Protein AF-X0XPW6-F1 (afdb_monomer_lite)

pLDDT: mean 77.9, std 22.14, range [34.97, 98.25]

Radius of gyration: 38.75 Å; chains: 1; bounding box: 93×35×81 Å

Foldseek 3Di:
DDDDDDDDPDDDDDDDDDDDDDDDDDDDDDPPDDPPPPDDPPDDDPVRVVVVVVVVVVVVVVVVVVVVVVVVVVVVVVVVVVVVVVVVVVVVVVVLVVQCVVCVPPPVSNVVSVVVVVVD

Secondary structure (DSSP, 8-state):
--PPP-------PPPPPPPP------PPP----------------HHHHHHHHHHHHHHHHHHHHHHHHHHHHHHHHHHHHHHHHHHHHHHHHHHHHHHHHHTTT-HHHHHHHHHHHTT-

Structure (mmCIF, N/CA/C/O backbone):
data_AF-X0XPW6-F1
#
_entry.id   AF-X0XPW6-F1
#
loop_
_atom_site.group_PDB
_atom_site.id
_atom_site.type_symbol
_atom_site.label_atom_id
_atom_site.label_alt_id
_atom_site.label_comp_id
_atom_site.label_asym_id
_atom_site.label_entity_id
_atom_site.label_seq_id
_atom_site.pdbx_PDB_ins_code
_atom_site.Cartn_x
_atom_site.Cartn_y
_atom_site.Cartn_z
_atom_site.occupancy
_atom_site.B_iso_or_equiv
_atom_site.auth_seq_id
_atom_site.auth_comp_id
_atom_site.auth_asym_id
_atom_site.auth_atom_id
_atom_site.pdbx_PDB_model_num
ATOM 1 N N . MET A 1 1 ? 1.970 -24.370 35.268 1.00 43.47 1 MET A N 1
ATOM 2 C CA . MET A 1 1 ? 1.094 -24.344 34.081 1.00 43.47 1 MET A CA 1
ATOM 3 C C . MET A 1 1 ? -0.107 -25.213 34.380 1.00 43.47 1 MET A C 1
ATOM 5 O O . MET A 1 1 ? 0.091 -26.384 34.669 1.00 43.47 1 MET A O 1
ATOM 9 N N . VAL A 1 2 ? -1.309 -24.640 34.380 1.00 47.28 2 VAL A N 1
ATOM 10 C CA . VAL A 1 2 ? -2.566 -25.398 34.355 1.00 47.28 2 VAL A CA 1
ATOM 11 C C . VAL A 1 2 ? -3.489 -24.628 33.414 1.00 47.28 2 VAL A C 1
ATOM 13 O O . VAL A 1 2 ? -3.835 -23.483 33.697 1.00 47.28 2 VAL A O 1
ATOM 16 N N . GLU A 1 3 ? -3.785 -25.210 32.257 1.00 50.31 3 GLU A N 1
ATOM 17 C CA . GLU A 1 3 ? -4.735 -24.671 31.281 1.00 50.31 3 GLU A CA 1
ATOM 18 C C . GLU A 1 3 ? -6.173 -24.894 31.783 1.00 50.31 3 GLU A C 1
ATOM 20 O O . GLU A 1 3 ? -6.484 -26.002 32.232 1.00 50.31 3 GLU A O 1
ATOM 25 N N . PRO A 1 4 ? -7.083 -23.906 31.703 1.00 46.03 4 PRO A N 1
ATOM 26 C CA . PRO A 1 4 ? -8.499 -24.160 31.913 1.00 46.03 4 PRO A CA 1
ATOM 27 C C . PRO A 1 4 ? -9.125 -24.735 30.638 1.00 46.03 4 PRO A C 1
ATOM 29 O O . PRO A 1 4 ? -9.160 -24.102 29.584 1.00 46.03 4 PRO A O 1
ATOM 32 N N . LYS A 1 5 ? -9.639 -25.956 30.771 1.00 48.06 5 LYS A N 1
ATOM 33 C CA . LYS A 1 5 ? -10.415 -26.694 29.774 1.00 48.06 5 LYS A CA 1
ATOM 34 C C . LYS A 1 5 ? -11.781 -26.014 29.591 1.00 48.06 5 LYS A C 1
ATOM 36 O O . LYS A 1 5 ? -12.536 -25.900 30.552 1.00 48.06 5 LYS A O 1
ATOM 41 N N . VAL A 1 6 ? -12.082 -25.545 28.380 1.00 50.34 6 VAL A N 1
ATOM 42 C CA . VAL A 1 6 ? -13.392 -24.979 28.013 1.00 50.34 6 VAL A CA 1
ATOM 43 C C . VAL A 1 6 ? -14.293 -26.119 27.540 1.00 50.34 6 VAL A C 1
ATOM 45 O O . VAL A 1 6 ? -14.004 -26.750 26.526 1.00 50.34 6 VAL A O 1
ATOM 48 N N . GLU A 1 7 ? -15.376 -26.390 28.265 1.00 56.97 7 GLU A N 1
ATOM 49 C CA . GLU A 1 7 ? -16.465 -27.241 27.776 1.00 56.97 7 GLU A CA 1
ATOM 50 C C . GLU A 1 7 ? -17.444 -26.391 26.947 1.00 56.97 7 GLU 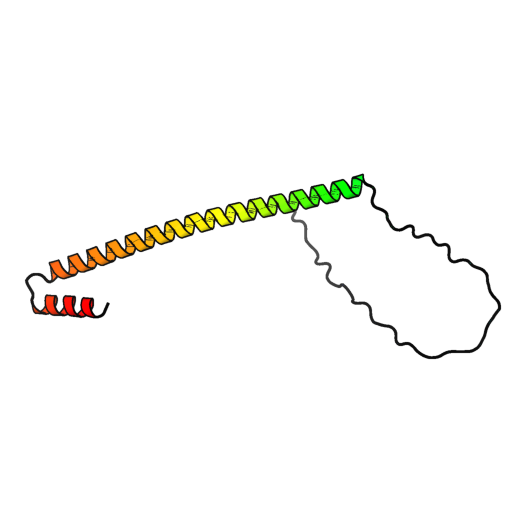A C 1
ATOM 52 O O . GLU A 1 7 ? -17.866 -25.326 27.411 1.00 56.97 7 GLU A O 1
ATOM 57 N N . PRO A 1 8 ? -17.825 -26.809 25.726 1.00 52.91 8 PRO A N 1
ATOM 58 C CA . PRO A 1 8 ? -18.853 -26.117 24.965 1.00 52.91 8 PRO A CA 1
ATOM 59 C C . PRO A 1 8 ? -20.229 -26.471 25.539 1.00 52.91 8 PRO A C 1
ATOM 61 O O . PRO A 1 8 ? -20.712 -27.587 25.365 1.00 52.91 8 PRO A O 1
ATOM 64 N N . GLN A 1 9 ? -20.889 -25.518 26.201 1.00 48.03 9 GLN A N 1
ATOM 65 C CA . GLN A 1 9 ? -22.322 -25.630 26.485 1.00 48.03 9 GLN A CA 1
ATOM 66 C C . GLN A 1 9 ? -23.110 -25.330 25.205 1.00 48.03 9 GLN A C 1
ATOM 68 O O . GLN A 1 9 ? -23.582 -24.217 24.981 1.00 48.03 9 GLN A O 1
ATOM 73 N N . GLY A 1 10 ? -23.188 -26.328 24.329 1.00 46.06 10 GLY A N 1
ATOM 74 C CA . GLY A 1 10 ? -24.165 -26.385 23.251 1.00 46.06 10 GLY A CA 1
ATOM 75 C C . GLY A 1 10 ? -25.373 -27.188 23.715 1.00 46.06 10 GLY A C 1
ATOM 76 O O . GLY A 1 10 ? -25.205 -28.335 24.100 1.00 46.06 10 GLY A O 1
ATOM 77 N N . ASP A 1 11 ? -26.544 -26.549 23.740 1.00 50.66 11 ASP A N 1
ATOM 78 C CA . ASP A 1 11 ? -27.852 -27.090 23.327 1.00 50.66 11 ASP A CA 1
ATOM 79 C C . ASP A 1 11 ? -28.960 -26.163 23.848 1.00 50.66 11 ASP A C 1
ATOM 81 O O . ASP A 1 11 ? -29.598 -26.392 24.878 1.00 50.66 11 ASP A O 1
ATOM 85 N N . VAL A 1 12 ? -29.197 -25.067 23.122 1.00 46.34 12 VAL A N 1
ATOM 86 C CA . VAL A 1 12 ? -30.412 -24.268 23.304 1.00 46.34 12 VAL A CA 1
ATOM 87 C C . VAL A 1 12 ? -31.529 -24.988 22.552 1.00 46.34 12 VAL A C 1
ATOM 89 O O . VAL A 1 12 ? -31.604 -24.917 21.328 1.00 46.34 12 VAL A O 1
ATOM 92 N N . LYS A 1 13 ? -32.395 -25.711 23.269 1.00 50.69 13 LYS A N 1
ATOM 93 C CA . LYS A 1 13 ? -33.647 -26.227 22.696 1.00 50.69 13 LYS A CA 1
ATOM 94 C C . LYS A 1 13 ? -34.620 -25.066 22.459 1.00 50.69 13 LYS A C 1
ATOM 96 O O . LYS A 1 13 ? -35.009 -24.389 23.408 1.00 50.69 13 LYS A O 1
ATOM 101 N N . GLU A 1 14 ? -35.033 -24.867 21.207 1.00 49.41 14 GLU A N 1
ATOM 102 C CA . GLU A 1 14 ? -36.168 -24.006 20.839 1.00 49.41 14 GLU A CA 1
ATOM 103 C C . GLU A 1 14 ? -37.478 -24.480 21.511 1.00 49.41 14 GLU A C 1
ATOM 105 O O . GLU A 1 14 ? -37.685 -25.691 21.662 1.00 49.41 14 GLU A O 1
ATOM 110 N N . PRO A 1 15 ? -38.404 -23.575 21.888 1.00 46.81 15 PRO A N 1
ATOM 111 C CA . PRO A 1 15 ? -39.694 -23.968 22.442 1.00 46.81 15 PRO A CA 1
ATOM 112 C C . PRO A 1 15 ? -40.655 -24.436 21.337 1.00 46.81 15 PRO A C 1
ATOM 114 O O . PRO A 1 15 ? -40.997 -23.681 20.427 1.00 46.81 15 PRO A O 1
ATOM 117 N N . GLN A 1 16 ? -41.140 -25.677 21.440 1.00 49.31 16 GLN A N 1
ATOM 118 C CA . GLN A 1 16 ? -42.230 -26.184 20.603 1.00 49.31 16 GLN A CA 1
ATOM 119 C C . GLN A 1 16 ? -43.566 -25.517 20.969 1.00 49.31 16 GLN A C 1
ATOM 121 O O . GLN A 1 16 ? -43.923 -25.383 22.139 1.00 49.31 16 GLN A O 1
ATOM 126 N N . LYS A 1 17 ? -44.317 -25.122 19.938 1.00 46.69 17 LYS A N 1
ATOM 127 C CA . LYS A 1 17 ? -45.666 -24.542 20.008 1.00 46.69 17 LYS A CA 1
ATOM 128 C C . LYS A 1 17 ? -46.688 -25.611 20.453 1.00 46.69 17 LYS A C 1
ATOM 130 O O . LYS A 1 17 ? -46.645 -26.710 19.902 1.00 46.69 17 LYS A O 1
ATOM 135 N N . PRO A 1 18 ? -47.624 -25.331 21.380 1.00 47.78 18 PRO A N 1
ATOM 136 C CA . PRO A 1 18 ? -48.682 -26.284 21.716 1.00 47.78 18 PRO A CA 1
ATOM 137 C C . PRO A 1 18 ? -49.784 -26.273 20.637 1.00 47.78 18 PRO A C 1
ATOM 139 O O . PRO A 1 18 ? -50.099 -25.197 20.120 1.00 47.78 18 PRO A O 1
ATOM 142 N N . PRO A 1 19 ? -50.399 -27.418 20.283 1.00 47.16 19 PRO A N 1
ATOM 143 C CA . PRO A 1 19 ? -51.633 -27.413 19.510 1.00 47.16 19 PRO A CA 1
ATOM 144 C C . PRO A 1 19 ? -52.835 -27.137 20.429 1.00 47.16 19 PRO A C 1
ATOM 146 O O . PRO A 1 19 ? -52.977 -27.725 21.500 1.00 47.16 19 PRO A O 1
ATOM 149 N N . GLU A 1 20 ? -53.684 -26.212 19.993 1.00 48.62 20 GLU A N 1
ATOM 150 C CA . GLU A 1 20 ? -54.958 -25.831 20.609 1.00 48.62 20 GLU A CA 1
ATOM 151 C C . GLU A 1 20 ? -56.102 -26.723 20.096 1.00 48.62 20 GLU A C 1
ATOM 153 O O . GLU A 1 20 ? -56.170 -26.988 18.896 1.00 48.62 20 GLU A O 1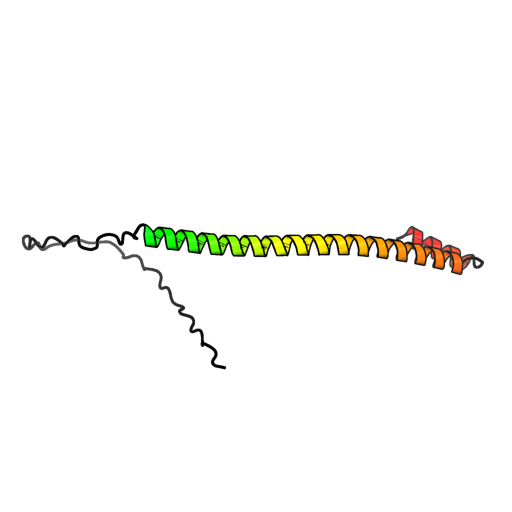
ATOM 158 N N . GLY A 1 21 ? -57.042 -27.082 20.983 1.00 35.75 21 GLY A N 1
ATOM 159 C CA . GLY A 1 21 ? -58.435 -27.376 20.609 1.00 35.75 21 GLY A CA 1
ATOM 160 C C . GLY A 1 21 ? -59.048 -28.664 21.176 1.00 35.75 21 GLY A C 1
ATOM 161 O O . GLY A 1 21 ? -58.844 -29.725 20.606 1.00 35.75 21 GLY A O 1
ATOM 162 N N . ASP A 1 22 ? -59.790 -28.561 22.292 1.00 34.97 22 ASP A N 1
ATOM 163 C CA . ASP A 1 22 ? -61.248 -28.832 22.413 1.00 34.97 22 ASP A CA 1
ATOM 164 C C . ASP A 1 22 ? -61.698 -28.825 23.906 1.00 34.97 22 ASP A C 1
ATOM 166 O O . ASP A 1 22 ? -60.976 -29.281 24.790 1.00 34.97 22 ASP A O 1
ATOM 170 N N . LYS A 1 23 ? -62.880 -28.272 24.226 1.00 41.78 23 LYS A N 1
ATOM 171 C CA . LYS A 1 23 ? -63.483 -28.121 25.589 1.00 41.78 23 LYS A CA 1
ATOM 172 C C . LYS A 1 23 ? -64.917 -28.719 25.598 1.00 41.78 23 LYS A C 1
ATOM 174 O O . LYS A 1 23 ? -65.501 -28.768 24.523 1.00 41.78 23 LYS A O 1
ATOM 179 N N . PRO A 1 24 ? -65.641 -28.850 26.744 1.00 57.00 24 PRO A N 1
ATOM 180 C CA . PRO A 1 24 ? -65.424 -29.534 28.044 1.00 57.00 24 PRO A CA 1
ATOM 181 C C . PRO A 1 24 ? -66.667 -30.461 28.369 1.00 57.00 24 PRO A C 1
ATOM 183 O O . PRO A 1 24 ? -67.478 -30.621 27.456 1.00 57.00 24 PRO A O 1
ATOM 186 N N . PRO A 1 25 ? -66.906 -31.096 29.560 1.00 46.72 25 PRO A N 1
ATOM 187 C CA . PRO A 1 25 ? -67.340 -30.391 30.793 1.00 46.72 25 PRO A CA 1
ATOM 188 C C . PRO A 1 25 ? -67.067 -31.112 32.147 1.00 46.72 25 PRO A C 1
ATOM 190 O O . PRO A 1 25 ? -67.460 -32.252 32.345 1.00 46.72 25 PRO A O 1
ATOM 193 N N . VAL A 1 26 ? -66.547 -30.406 33.154 1.00 40.69 26 VAL A N 1
ATOM 194 C CA . VAL A 1 26 ? -67.090 -30.436 34.533 1.00 40.69 26 VAL A CA 1
ATOM 195 C C . VAL A 1 26 ? -66.485 -29.274 35.309 1.00 40.69 26 VAL A C 1
ATOM 197 O O . VAL A 1 26 ? -65.273 -29.184 35.475 1.00 40.69 26 VAL A O 1
ATOM 200 N N . THR A 1 27 ? -67.339 -28.371 35.771 1.00 44.31 27 THR A N 1
ATOM 201 C CA . THR A 1 27 ? -67.022 -27.353 36.774 1.00 44.31 27 THR A CA 1
ATOM 202 C C . THR A 1 27 ? -67.220 -27.934 38.171 1.00 44.31 27 THR A C 1
ATOM 204 O O . THR A 1 27 ? -68.359 -28.250 38.517 1.00 44.31 27 THR A O 1
ATOM 207 N N . PRO A 1 28 ? -66.180 -27.992 39.015 1.00 43.03 28 PRO A N 1
ATOM 208 C CA . PRO A 1 28 ? -66.317 -27.744 40.438 1.00 43.03 28 PRO A CA 1
ATOM 209 C C . PRO A 1 28 ? -66.135 -26.241 40.712 1.00 43.03 28 PRO A C 1
ATOM 211 O O . PRO A 1 28 ? -65.306 -25.573 40.097 1.00 43.03 28 PRO A O 1
ATOM 214 N N . GLU A 1 29 ? -66.955 -25.720 41.618 1.00 48.44 29 GLU A N 1
ATOM 215 C CA . GLU A 1 29 ? -66.977 -24.344 42.132 1.00 48.44 29 GLU A CA 1
ATOM 216 C C . GLU A 1 29 ? -65.618 -23.819 42.660 1.00 48.44 29 GLU A C 1
ATOM 218 O O . GLU A 1 29 ? -64.688 -24.593 42.897 1.00 48.44 29 GLU A O 1
ATOM 223 N N . PRO A 1 30 ? -65.462 -22.485 42.807 1.00 40.97 30 PRO A N 1
ATOM 224 C CA . PRO A 1 30 ? -64.173 -21.820 42.716 1.00 40.97 30 PRO A CA 1
ATOM 225 C C . PRO A 1 30 ? -63.380 -21.974 44.011 1.00 40.97 30 PRO A C 1
ATOM 227 O O . PRO A 1 30 ? -63.675 -21.332 45.020 1.00 40.97 30 PRO A O 1
ATOM 230 N N . SER A 1 31 ? -62.301 -22.752 43.967 1.00 45.09 31 SER A N 1
ATOM 231 C CA . SER A 1 31 ? -61.248 -22.604 44.966 1.00 45.09 31 SER A CA 1
ATOM 232 C C . SER A 1 31 ? -60.553 -21.271 44.689 1.00 45.09 31 SER A C 1
ATOM 234 O O . SER A 1 31 ? -59.773 -21.142 43.745 1.00 45.09 31 SER A O 1
ATOM 236 N N . LYS A 1 32 ? -60.910 -20.241 45.465 1.00 52.12 32 LYS A N 1
ATOM 237 C CA . LYS A 1 32 ? -60.180 -18.973 45.529 1.00 52.12 32 LYS A CA 1
ATOM 238 C C . LYS A 1 32 ? -58.787 -19.252 46.084 1.00 52.12 32 LYS A C 1
ATOM 240 O O . LYS A 1 32 ? -58.541 -19.117 47.277 1.00 52.12 32 LYS A O 1
ATOM 245 N N . THR A 1 33 ? -57.874 -19.644 45.216 1.00 44.34 33 THR A N 1
ATOM 246 C CA . THR A 1 33 ? -56.453 -19.444 45.453 1.00 44.34 33 THR A CA 1
ATOM 247 C C . THR A 1 33 ? -56.048 -18.378 44.456 1.00 44.34 33 THR A C 1
ATOM 249 O O . THR A 1 33 ? -55.902 -18.654 43.267 1.00 44.34 33 THR A O 1
ATOM 252 N N . GLU A 1 34 ? -55.992 -17.127 44.920 1.00 49.00 34 GLU A N 1
ATOM 253 C CA . GLU A 1 34 ? -55.292 -16.082 44.179 1.00 49.00 34 GLU A CA 1
ATOM 254 C C . GLU A 1 34 ? -53.898 -16.629 43.845 1.00 49.00 34 GLU A C 1
ATOM 256 O O . GLU A 1 34 ? -53.199 -17.074 44.760 1.00 49.00 34 GLU A O 1
ATOM 261 N N . PRO A 1 35 ? -53.473 -16.657 42.571 1.00 49.34 35 PRO A N 1
ATOM 262 C CA . PRO A 1 35 ? -52.062 -16.830 42.298 1.00 49.34 35 PRO A CA 1
ATOM 263 C C . PRO A 1 35 ? -51.368 -15.609 42.903 1.00 49.34 35 PRO A C 1
ATOM 265 O O . PRO A 1 35 ? -51.608 -14.485 42.461 1.00 49.34 35 PRO A O 1
ATOM 268 N N . GLU A 1 36 ? -50.560 -15.811 43.947 1.00 50.41 36 GLU A N 1
ATOM 269 C CA . GLU A 1 36 ? -49.680 -14.761 44.459 1.00 50.41 36 GLU A CA 1
ATOM 270 C C . GLU A 1 36 ? -48.928 -14.143 43.268 1.00 50.41 36 GLU A C 1
ATOM 272 O O . GLU A 1 36 ? -48.217 -14.859 42.553 1.00 50.41 36 GLU A O 1
ATOM 277 N N . PRO A 1 37 ? -49.039 -12.828 43.016 1.00 56.94 37 PRO A N 1
ATOM 278 C CA . PRO A 1 37 ? -48.231 -12.183 42.001 1.00 56.94 37 PRO A CA 1
ATOM 279 C C . PRO A 1 37 ? -46.861 -11.930 42.627 1.00 56.94 37 PRO A C 1
ATOM 281 O O . PRO A 1 37 ? -46.575 -10.829 43.086 1.00 56.94 37 PRO A O 1
ATOM 284 N N . SER A 1 38 ? -46.019 -12.957 42.729 1.00 56.09 38 SER A N 1
ATOM 285 C CA . SER A 1 38 ? -44.737 -12.814 43.426 1.00 56.09 38 SER A CA 1
ATOM 286 C C . SER A 1 38 ? -43.560 -13.356 42.630 1.00 56.09 38 SER A C 1
ATOM 288 O O . SER A 1 38 ? -42.712 -14.087 43.123 1.00 56.09 38 SER A O 1
ATOM 290 N N . ALA A 1 39 ? -43.456 -12.901 41.387 1.00 55.78 39 ALA A N 1
ATOM 291 C CA . ALA A 1 39 ? -42.150 -12.563 40.847 1.00 55.78 39 ALA A CA 1
ATOM 292 C C . ALA A 1 39 ? -42.184 -11.068 40.532 1.00 55.78 39 ALA A C 1
ATOM 294 O O . ALA A 1 39 ? -42.687 -10.646 39.490 1.00 55.78 39 ALA A O 1
ATOM 295 N N . LYS A 1 40 ? -41.703 -10.241 41.473 1.00 55.50 40 LYS A N 1
ATOM 296 C CA . LYS A 1 40 ? -41.352 -8.856 41.139 1.00 55.50 40 LYS A CA 1
ATOM 297 C C . LYS A 1 40 ? -40.401 -8.924 39.938 1.00 55.50 40 LYS A C 1
ATOM 299 O O . LYS A 1 40 ? -39.495 -9.758 39.980 1.00 55.50 40 LYS A O 1
ATOM 304 N N . PRO A 1 41 ? -40.575 -8.096 38.893 1.00 58.75 41 PRO A N 1
ATOM 305 C CA . PRO A 1 41 ? -39.565 -8.013 37.848 1.00 58.75 41 PRO A CA 1
ATOM 306 C C . PRO A 1 41 ? -38.227 -7.734 38.534 1.00 58.75 41 PRO A C 1
ATOM 308 O O . PRO A 1 41 ? -38.170 -6.873 39.415 1.00 58.75 41 PRO A O 1
ATOM 311 N N . GLU A 1 42 ? -37.183 -8.492 38.201 1.00 65.69 42 GLU A N 1
ATOM 312 C CA . GLU A 1 42 ? -35.833 -8.218 38.689 1.00 65.69 42 GLU A CA 1
ATOM 313 C C . GLU A 1 42 ? -35.425 -6.832 38.181 1.00 65.69 42 GLU A C 1
ATOM 315 O O . GLU A 1 42 ? -34.953 -6.647 37.061 1.00 65.69 42 GLU A O 1
ATOM 320 N N . THR A 1 43 ? -35.699 -5.807 38.983 1.00 74.12 43 THR A N 1
ATOM 321 C CA . THR A 1 43 ? -35.299 -4.443 38.683 1.00 74.12 43 THR A CA 1
ATOM 322 C C . THR A 1 43 ? -33.855 -4.305 39.119 1.00 74.12 43 THR A C 1
ATOM 324 O O . THR A 1 43 ? -33.567 -4.296 40.318 1.00 74.12 43 THR A O 1
ATOM 327 N N . PHE A 1 44 ? -32.951 -4.203 38.149 1.00 79.44 44 PHE A N 1
ATOM 328 C CA . PHE A 1 44 ? -31.558 -3.870 38.417 1.00 79.44 44 PHE A CA 1
ATOM 329 C C . PHE A 1 44 ? -31.472 -2.595 39.251 1.00 79.44 44 PHE A C 1
ATOM 331 O O . PHE A 1 44 ? -32.160 -1.604 38.983 1.00 79.44 44 PHE A O 1
ATOM 338 N N . THR A 1 45 ? -30.599 -2.601 40.256 1.00 91.06 45 THR A N 1
ATOM 339 C CA . THR A 1 45 ? -30.309 -1.375 40.994 1.00 91.06 45 THR A CA 1
ATOM 340 C C . THR A 1 45 ? -29.631 -0.374 40.061 1.00 91.06 45 THR A C 1
ATOM 342 O O . THR A 1 45 ? -28.957 -0.735 39.090 1.00 91.06 45 THR A O 1
ATOM 345 N N . ARG A 1 46 ? -29.769 0.920 40.362 1.00 89.31 46 ARG A N 1
ATOM 346 C CA . ARG A 1 46 ? -29.086 1.981 39.606 1.00 89.31 46 ARG A CA 1
ATOM 347 C C . ARG A 1 46 ? -27.570 1.756 39.542 1.00 89.31 46 ARG A C 1
ATOM 349 O O . ARG A 1 46 ? -26.949 2.051 38.527 1.00 89.31 46 ARG A O 1
ATOM 356 N N . GLU A 1 47 ? -26.989 1.197 40.601 1.00 92.06 47 GLU A N 1
ATOM 357 C CA . GLU A 1 47 ? -25.574 0.824 40.652 1.00 92.06 47 GLU A CA 1
ATOM 358 C C . GLU A 1 47 ? -25.241 -0.321 39.693 1.00 92.06 47 GLU A C 1
ATOM 360 O O . GLU A 1 47 ? -24.282 -0.206 38.935 1.00 92.06 47 GLU A O 1
ATOM 365 N N . GLN A 1 48 ? -26.053 -1.383 39.657 1.00 90.81 48 GLN A N 1
ATOM 366 C CA . GLN A 1 48 ? -25.867 -2.495 38.719 1.00 90.81 48 GLN A CA 1
ATOM 367 C C . GLN A 1 48 ? -25.981 -2.029 37.262 1.00 90.81 48 GLN A C 1
ATOM 369 O O . GLN A 1 48 ? -25.165 -2.407 36.421 1.00 90.81 48 GLN A O 1
ATOM 374 N N . MET A 1 49 ? -26.945 -1.153 36.965 1.00 90.88 49 MET A N 1
ATOM 375 C CA . MET A 1 49 ? -27.090 -0.576 35.628 1.00 90.88 49 MET A CA 1
ATOM 376 C C . MET A 1 49 ? -25.892 0.305 35.253 1.00 90.88 49 MET A C 1
ATOM 378 O O . MET A 1 49 ? -25.378 0.200 34.140 1.00 90.88 49 MET A O 1
ATOM 382 N N . ASN A 1 50 ? -25.387 1.121 36.182 1.00 92.62 50 ASN A N 1
ATOM 383 C CA . ASN A 1 50 ? -24.188 1.930 35.956 1.00 92.62 50 ASN A CA 1
ATOM 384 C C . ASN A 1 50 ? -22.939 1.069 35.720 1.00 92.62 50 ASN A C 1
ATOM 386 O O . ASN A 1 50 ? -22.169 1.363 34.807 1.00 92.62 50 ASN A O 1
ATOM 390 N N . GLN A 1 51 ? -22.748 -0.005 36.492 1.00 92.19 51 GLN A N 1
ATOM 391 C CA . GLN A 1 51 ? -21.633 -0.938 36.295 1.00 92.19 51 GLN A CA 1
ATOM 392 C C . GLN A 1 51 ? -21.704 -1.612 34.922 1.00 92.19 51 GLN A C 1
ATOM 394 O O . GLN A 1 51 ? -20.696 -1.697 34.220 1.00 92.19 51 GLN A O 1
ATOM 399 N N . TYR A 1 52 ? -22.898 -2.036 34.501 1.00 91.62 52 TYR A N 1
ATOM 400 C CA . TYR A 1 52 ? -23.104 -2.607 33.173 1.00 91.62 52 TYR A CA 1
ATOM 401 C C . TYR A 1 52 ? -22.775 -1.603 32.060 1.00 91.62 52 TYR A C 1
ATOM 403 O O . TYR A 1 52 ? -22.065 -1.941 31.111 1.00 91.62 52 TYR A O 1
ATOM 411 N N . LEU A 1 53 ? -23.247 -0.359 32.184 1.00 93.56 53 LEU A N 1
ATOM 412 C CA . LEU A 1 53 ? -22.978 0.696 31.206 1.00 93.56 53 LEU A CA 1
ATOM 413 C C . LEU A 1 53 ? -21.484 1.017 31.118 1.00 93.56 53 LEU A C 1
ATOM 415 O O . LEU A 1 53 ? -20.957 1.087 30.010 1.00 93.56 53 LEU A O 1
ATOM 419 N N . GLN A 1 54 ? -20.787 1.134 32.251 1.00 94.06 54 GLN A N 1
ATOM 420 C CA . GLN A 1 54 ? -19.337 1.344 32.273 1.00 94.06 54 GLN A CA 1
ATOM 421 C C . GLN A 1 54 ? -18.579 0.174 31.641 1.00 94.06 54 GLN A C 1
ATOM 423 O O . GLN A 1 54 ? -17.688 0.387 30.820 1.00 94.06 54 GLN A O 1
ATOM 428 N N . ALA A 1 55 ? -18.947 -1.067 31.965 1.00 93.19 55 ALA A N 1
ATOM 429 C CA . ALA A 1 55 ? -18.322 -2.245 31.371 1.00 93.19 55 ALA A CA 1
ATOM 430 C C . ALA A 1 55 ? -18.572 -2.324 29.855 1.00 93.19 55 ALA A C 1
ATOM 432 O O . ALA A 1 55 ? -17.674 -2.690 29.095 1.00 93.19 55 ALA A O 1
ATOM 433 N N . SER A 1 56 ? -19.778 -1.968 29.403 1.00 93.12 56 SER A N 1
ATOM 434 C CA . SER A 1 56 ? -20.131 -1.913 27.981 1.00 93.12 56 SER A CA 1
ATOM 435 C C . SER A 1 56 ? -19.344 -0.827 27.246 1.00 93.12 56 SER A C 1
ATOM 437 O O . SER A 1 56 ? -18.782 -1.097 26.186 1.00 93.12 56 SER A O 1
ATOM 439 N N . GLN A 1 57 ? -19.240 0.371 27.827 1.00 95.06 57 GLN A N 1
ATOM 440 C CA . GLN A 1 57 ? -18.433 1.465 27.281 1.00 95.06 57 GLN A CA 1
ATOM 441 C C . GLN A 1 57 ? -16.961 1.063 27.185 1.00 95.06 57 GLN A C 1
ATOM 443 O O . GLN A 1 57 ? -16.401 1.105 26.098 1.00 95.06 57 GLN A O 1
ATOM 448 N N . GLY A 1 58 ? -16.378 0.511 28.253 1.00 95.56 58 GLY A N 1
ATOM 449 C CA . GLY A 1 58 ? -14.982 0.072 28.238 1.00 95.56 58 GLY A CA 1
ATOM 450 C C . GLY A 1 58 ? -14.680 -1.034 27.217 1.00 95.56 58 GLY A C 1
ATOM 451 O O . GLY A 1 58 ? -13.557 -1.123 26.723 1.00 95.56 58 GLY A O 1
ATOM 452 N N . LYS A 1 59 ? -15.659 -1.880 26.864 1.00 95.62 59 LYS A N 1
ATOM 453 C CA . LYS A 1 59 ? -15.516 -2.838 25.751 1.00 95.62 59 LYS A CA 1
ATOM 454 C C . LYS A 1 59 ? -15.501 -2.127 24.397 1.00 95.62 59 LYS A C 1
ATOM 456 O O . LYS A 1 59 ? -14.619 -2.410 23.592 1.00 95.62 59 LYS A O 1
ATOM 461 N N . LYS A 1 60 ? -16.430 -1.193 24.176 1.00 96.56 60 LYS A N 1
ATOM 462 C CA . LYS A 1 60 ? -16.499 -0.397 22.942 1.00 96.56 60 LYS A CA 1
ATOM 463 C C . LYS A 1 60 ? -15.245 0.455 22.753 1.00 96.56 60 LYS A C 1
ATOM 465 O O . LYS A 1 60 ? -14.709 0.493 21.656 1.00 96.56 60 LYS A O 1
ATOM 470 N N . ASP A 1 61 ? -14.720 1.053 23.817 1.00 97.38 61 ASP A N 1
ATOM 471 C CA . ASP A 1 61 ? -13.497 1.861 23.757 1.00 97.38 61 ASP A CA 1
ATOM 472 C C . ASP A 1 61 ? -12.284 1.024 23.334 1.00 97.38 61 ASP A C 1
ATOM 474 O O . ASP A 1 61 ? -11.473 1.455 22.513 1.00 97.38 61 ASP A O 1
ATOM 478 N N . LYS A 1 62 ? -12.177 -0.211 23.842 1.00 97.19 62 LYS A N 1
ATOM 479 C CA . LYS A 1 62 ? -11.130 -1.156 23.422 1.00 97.19 62 LYS A CA 1
ATOM 480 C C . LYS A 1 62 ? -11.272 -1.554 21.956 1.00 97.19 62 LYS A C 1
ATOM 482 O O . LYS A 1 62 ? -10.265 -1.651 21.258 1.00 97.19 62 LYS A O 1
ATOM 487 N N . GLU A 1 63 ? -12.497 -1.779 21.496 1.00 97.75 63 GLU A N 1
ATOM 488 C CA . GLU A 1 63 ? -12.775 -2.093 20.094 1.00 97.75 63 GLU A CA 1
ATOM 489 C C . GLU A 1 63 ? -12.414 -0.916 19.179 1.00 97.75 63 GLU A C 1
ATOM 491 O O . GLU A 1 63 ? -11.690 -1.100 18.204 1.00 97.75 63 GLU A O 1
ATOM 496 N N . ILE A 1 64 ? -12.807 0.307 19.547 1.00 97.88 64 ILE A N 1
ATOM 497 C CA . ILE A 1 64 ? -12.459 1.537 18.823 1.00 97.88 64 ILE A CA 1
ATOM 498 C C . ILE A 1 64 ? -10.941 1.717 18.759 1.00 97.88 64 ILE A C 1
ATOM 500 O O . ILE A 1 64 ? -10.403 1.999 17.688 1.00 97.88 64 ILE A O 1
ATOM 504 N N . ALA A 1 65 ? -10.228 1.518 19.869 1.00 97.69 65 ALA A N 1
ATOM 505 C CA . ALA A 1 65 ? -8.768 1.579 19.888 1.00 97.69 65 ALA A CA 1
ATOM 506 C C . ALA A 1 65 ? -8.134 0.520 18.966 1.00 97.69 65 ALA A C 1
ATOM 508 O O . ALA A 1 65 ? -7.199 0.829 18.223 1.00 97.69 65 ALA A O 1
ATOM 509 N N . GLY A 1 66 ? -8.664 -0.708 18.968 1.00 98.25 66 GLY A N 1
ATOM 510 C CA . GLY A 1 66 ? -8.222 -1.784 18.079 1.00 98.25 66 GLY A CA 1
ATOM 511 C C . GLY A 1 66 ? -8.424 -1.448 16.601 1.00 98.25 66 GLY A C 1
ATOM 512 O O . GLY A 1 66 ? -7.484 -1.549 15.813 1.00 98.25 66 GLY A O 1
ATOM 513 N N . LEU A 1 67 ? -9.618 -0.977 16.236 1.00 98.25 67 LEU A N 1
ATOM 514 C CA . LEU A 1 67 ? -9.941 -0.557 14.871 1.00 98.25 67 LEU A CA 1
ATOM 515 C C . LEU A 1 67 ? -9.088 0.635 14.427 1.00 98.25 67 LEU A C 1
ATOM 517 O O . LEU A 1 67 ? -8.573 0.644 13.314 1.00 98.25 67 LEU A O 1
ATOM 521 N N . THR A 1 68 ? -8.866 1.609 15.311 1.00 98.19 68 THR A N 1
ATOM 522 C CA . THR A 1 68 ? -8.021 2.778 15.021 1.00 98.19 68 THR A CA 1
ATOM 523 C C . THR A 1 68 ? -6.592 2.355 14.685 1.00 98.19 68 THR A C 1
ATOM 525 O O . THR A 1 68 ? -6.003 2.855 13.727 1.00 98.19 68 THR A O 1
ATOM 528 N N . LYS A 1 69 ? -6.044 1.384 15.428 1.00 98.00 69 LYS A N 1
ATOM 529 C CA . LYS A 1 69 ? -4.724 0.813 15.142 1.00 98.00 69 LYS A CA 1
ATOM 530 C C . LYS A 1 69 ? -4.688 0.113 13.780 1.00 98.00 69 LYS A C 1
ATOM 532 O O . LYS A 1 69 ? -3.768 0.357 13.007 1.00 98.00 69 LYS A O 1
ATOM 537 N N . GLN A 1 70 ? -5.695 -0.702 13.463 1.00 98.12 70 GLN A N 1
ATOM 538 C CA . GLN A 1 70 ? -5.777 -1.388 12.166 1.00 98.12 70 GLN A CA 1
ATOM 539 C C . GLN A 1 70 ? -5.866 -0.402 10.994 1.00 98.12 70 GLN A C 1
ATOM 541 O O . GLN A 1 70 ? -5.205 -0.593 9.978 1.00 98.12 70 GLN A O 1
ATOM 546 N N . VAL A 1 71 ? -6.632 0.685 11.136 1.00 98.25 71 VAL A N 1
ATOM 547 C CA . VAL A 1 71 ? -6.718 1.740 10.114 1.00 98.25 71 VAL A CA 1
ATOM 548 C C . VAL A 1 71 ? -5.353 2.394 9.878 1.00 98.25 71 VAL A C 1
ATOM 550 O O . VAL A 1 71 ? -4.972 2.607 8.727 1.00 98.25 71 VAL A O 1
ATOM 553 N N . ALA A 1 72 ? -4.593 2.668 10.942 1.00 97.50 72 ALA A N 1
ATOM 554 C CA . ALA A 1 72 ? -3.246 3.221 10.821 1.00 97.50 72 ALA A CA 1
ATOM 555 C C . ALA A 1 72 ? -2.275 2.250 10.120 1.00 97.50 72 ALA A C 1
ATOM 557 O O . ALA A 1 72 ? -1.493 2.670 9.268 1.00 97.50 72 ALA A O 1
ATOM 558 N N . GLU A 1 73 ? -2.354 0.952 10.423 1.00 98.06 73 GLU A N 1
ATOM 559 C CA . GLU A 1 73 ? -1.558 -0.079 9.744 1.00 98.06 73 GLU A CA 1
ATOM 560 C C . GLU A 1 73 ? -1.902 -0.170 8.251 1.00 98.06 73 GLU A C 1
ATOM 562 O O . GLU A 1 73 ? -1.003 -0.189 7.410 1.00 98.06 73 GLU A O 1
ATOM 567 N N . ILE A 1 74 ? -3.193 -0.149 7.899 1.00 98.06 74 ILE A N 1
ATOM 568 C CA . ILE A 1 74 ? -3.645 -0.149 6.500 1.00 98.06 74 ILE A CA 1
ATOM 569 C C . ILE A 1 74 ? -3.124 1.086 5.760 1.00 98.06 74 ILE A C 1
ATOM 571 O O . ILE A 1 74 ? -2.650 0.957 4.631 1.00 98.06 74 ILE A O 1
ATOM 575 N N . ALA A 1 75 ? -3.170 2.266 6.382 1.00 97.88 75 ALA A N 1
ATOM 576 C CA . ALA A 1 75 ? -2.638 3.487 5.784 1.00 97.88 75 ALA A CA 1
ATOM 577 C C . ALA A 1 75 ? -1.132 3.363 5.489 1.00 97.88 75 ALA A C 1
ATOM 579 O O . ALA A 1 75 ? -0.697 3.676 4.379 1.00 97.88 75 ALA A O 1
ATOM 580 N N . GLY A 1 76 ? -0.355 2.821 6.435 1.00 98.12 76 GLY A N 1
ATOM 581 C CA . GLY A 1 76 ? 1.074 2.566 6.241 1.00 98.12 76 GLY A CA 1
ATOM 582 C C . GLY A 1 76 ? 1.357 1.561 5.119 1.00 98.12 76 GLY A C 1
ATOM 583 O O . GLY A 1 76 ? 2.238 1.783 4.290 1.00 98.12 76 GLY A O 1
ATOM 584 N N . LEU A 1 77 ? 0.575 0.481 5.027 1.00 98.25 77 LEU A N 1
ATOM 585 C CA . LEU A 1 77 ? 0.703 -0.495 3.940 1.00 98.25 77 LEU A CA 1
ATOM 586 C C . LEU A 1 77 ? 0.360 0.107 2.572 1.00 98.25 77 LEU A C 1
ATOM 588 O O . LEU A 1 77 ? 1.040 -0.180 1.587 1.00 98.25 77 LEU A O 1
ATOM 592 N N . GLN A 1 78 ? -0.665 0.958 2.494 1.00 98.19 78 GLN A N 1
ATOM 593 C CA . GLN A 1 78 ? -1.025 1.653 1.256 1.00 98.19 78 GLN A CA 1
ATOM 594 C C . GLN A 1 78 ? 0.071 2.619 0.800 1.00 98.19 78 GLN A C 1
ATOM 596 O O . GLN A 1 78 ? 0.343 2.717 -0.397 1.00 98.19 78 GLN A O 1
ATOM 601 N N . GLU A 1 79 ? 0.711 3.322 1.732 1.00 98.00 79 GLU A N 1
ATOM 602 C CA . GLU A 1 79 ? 1.863 4.172 1.434 1.00 98.00 79 GLU A CA 1
ATOM 603 C C . GLU A 1 79 ? 3.061 3.343 0.955 1.00 98.00 79 GLU A C 1
ATOM 605 O O . GLU A 1 79 ? 3.644 3.645 -0.089 1.00 98.00 79 GLU A O 1
ATOM 610 N N . GLY A 1 80 ? 3.367 2.241 1.644 1.00 98.06 80 GLY A N 1
ATOM 611 C CA . GLY A 1 80 ? 4.411 1.303 1.231 1.00 98.06 80 GLY A CA 1
ATOM 612 C C . GLY A 1 80 ? 4.181 0.750 -0.178 1.00 98.06 80 GLY A C 1
ATOM 613 O O . GLY A 1 80 ? 5.1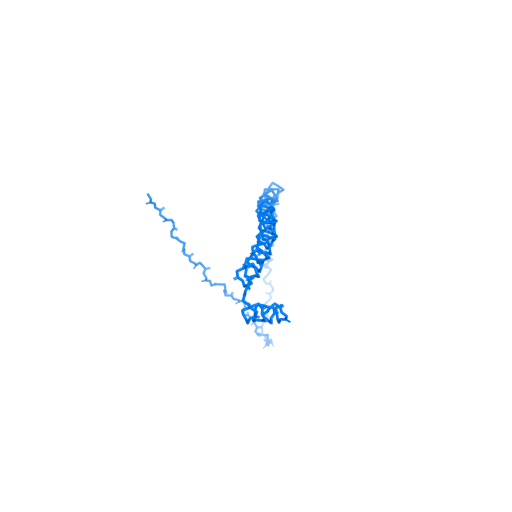06 0.721 -0.988 1.00 98.06 80 GLY A O 1
ATOM 614 N N . LEU A 1 81 ? 2.939 0.391 -0.511 1.00 98.12 81 LEU A N 1
ATOM 615 C CA . LEU A 1 81 ? 2.565 -0.103 -1.837 1.00 98.12 81 LEU A CA 1
ATOM 616 C C . LEU A 1 81 ? 2.745 0.965 -2.923 1.00 98.12 81 LEU A C 1
ATOM 618 O O . LEU A 1 81 ? 3.251 0.659 -4.002 1.00 98.12 81 LEU A O 1
ATOM 622 N N . LYS A 1 82 ? 2.382 2.225 -2.651 1.00 97.69 82 LYS A N 1
ATOM 623 C CA . LYS A 1 82 ? 2.622 3.336 -3.590 1.00 97.69 82 LYS A CA 1
ATOM 624 C C . LYS A 1 82 ? 4.113 3.519 -3.865 1.00 97.69 82 LYS A C 1
ATOM 626 O O . LYS A 1 82 ? 4.505 3.625 -5.025 1.00 97.69 82 LYS A O 1
ATOM 631 N N . THR A 1 83 ? 4.932 3.504 -2.818 1.00 97.75 83 THR A N 1
ATOM 632 C CA . THR A 1 83 ? 6.391 3.627 -2.934 1.00 97.75 83 THR A CA 1
ATOM 633 C C . THR A 1 83 ? 6.993 2.455 -3.704 1.00 97.75 83 THR A C 1
ATOM 635 O O . THR A 1 83 ? 7.800 2.664 -4.608 1.00 97.75 83 THR A O 1
ATOM 638 N N . ALA A 1 84 ? 6.563 1.226 -3.410 1.00 97.69 84 ALA A N 1
ATOM 639 C CA . ALA A 1 84 ? 7.018 0.035 -4.120 1.00 97.69 84 ALA A CA 1
ATOM 640 C C . ALA A 1 84 ? 6.656 0.082 -5.613 1.00 97.69 84 ALA A C 1
ATOM 642 O O . ALA A 1 84 ? 7.499 -0.219 -6.454 1.00 97.69 84 ALA A O 1
ATOM 643 N N . ASN A 1 85 ? 5.442 0.520 -5.957 1.00 97.88 85 ASN A N 1
ATOM 644 C CA . ASN A 1 85 ? 5.029 0.671 -7.353 1.00 97.88 85 ASN A CA 1
ATOM 645 C C . ASN A 1 85 ? 5.836 1.749 -8.086 1.00 97.88 85 ASN A C 1
ATOM 647 O O . ASN A 1 85 ? 6.219 1.545 -9.236 1.00 97.88 85 ASN A O 1
ATOM 651 N N . ALA A 1 86 ? 6.133 2.873 -7.429 1.00 97.06 86 ALA A N 1
ATOM 652 C CA . ALA A 1 86 ? 6.990 3.907 -8.004 1.00 97.06 86 ALA A CA 1
ATOM 653 C C . ALA A 1 86 ? 8.415 3.383 -8.258 1.00 97.06 86 ALA A C 1
ATOM 655 O O . ALA A 1 86 ? 8.971 3.602 -9.334 1.00 97.06 86 ALA A O 1
ATOM 656 N N . ALA A 1 87 ? 8.979 2.637 -7.303 1.00 97.56 87 ALA A N 1
ATOM 657 C CA . ALA A 1 87 ? 10.288 2.007 -7.455 1.00 97.56 87 ALA A CA 1
ATOM 658 C C . ALA A 1 87 ? 10.300 0.968 -8.586 1.00 97.56 87 ALA A C 1
ATOM 660 O O . ALA A 1 87 ? 11.232 0.938 -9.384 1.00 97.56 87 ALA A O 1
ATOM 661 N N . LEU A 1 88 ? 9.250 0.150 -8.698 1.00 97.38 88 LEU A N 1
ATOM 662 C CA . LEU A 1 88 ? 9.110 -0.826 -9.777 1.00 97.38 88 LEU A CA 1
ATOM 663 C C . LEU A 1 88 ? 9.062 -0.143 -11.151 1.00 97.38 88 LEU A C 1
ATOM 665 O O . LEU A 1 88 ? 9.741 -0.592 -12.070 1.00 97.38 88 LEU A O 1
ATOM 669 N N . GLY A 1 89 ? 8.326 0.966 -11.276 1.00 96.19 89 GLY A N 1
ATOM 670 C CA . GLY A 1 89 ? 8.302 1.768 -12.500 1.00 96.19 89 GLY A CA 1
ATOM 671 C C . GLY A 1 89 ? 9.679 2.334 -12.860 1.00 96.19 89 GLY A C 1
ATOM 672 O O . GLY A 1 89 ? 10.095 2.243 -14.012 1.00 96.19 89 GLY A O 1
ATOM 673 N N . ALA A 1 90 ? 10.425 2.845 -11.876 1.00 96.31 90 ALA A N 1
ATOM 674 C CA . ALA A 1 90 ? 11.786 3.338 -12.095 1.00 96.31 90 ALA A CA 1
ATOM 675 C C . ALA A 1 90 ? 12.742 2.223 -12.554 1.00 96.31 90 ALA A C 1
ATOM 677 O O . ALA A 1 90 ? 13.490 2.407 -13.510 1.00 96.31 90 ALA A O 1
ATOM 678 N N . ILE A 1 91 ? 12.671 1.045 -11.927 1.00 96.19 91 ILE A N 1
ATOM 679 C CA . ILE A 1 91 ? 13.478 -0.124 -12.307 1.00 96.19 91 ILE A CA 1
ATOM 680 C C . ILE A 1 91 ? 13.135 -0.593 -13.726 1.00 96.19 91 ILE A C 1
ATOM 682 O O . ILE A 1 91 ? 14.029 -0.959 -14.485 1.00 96.19 91 ILE A O 1
ATOM 686 N N . GLN A 1 92 ? 11.854 -0.587 -14.106 1.00 94.25 92 GLN A N 1
ATOM 687 C CA . GLN A 1 92 ? 11.435 -0.945 -15.464 1.00 94.25 92 GLN A CA 1
ATOM 688 C C . GLN A 1 92 ? 11.994 0.033 -16.499 1.00 94.25 92 GLN A C 1
ATOM 690 O O . GLN A 1 92 ? 12.585 -0.409 -17.481 1.00 94.25 92 GLN A O 1
ATOM 695 N N . GLN A 1 93 ? 11.895 1.340 -16.240 1.00 93.56 93 GLN A N 1
ATOM 696 C CA . GLN A 1 93 ? 12.469 2.364 -17.116 1.00 93.56 93 GLN A CA 1
ATOM 697 C C . GLN A 1 93 ? 13.989 2.232 -17.240 1.00 93.56 93 GLN A C 1
ATOM 699 O O . GLN A 1 93 ? 14.530 2.316 -18.341 1.00 93.56 93 GLN A O 1
ATOM 704 N N . GLU A 1 94 ? 14.688 1.991 -16.131 1.00 95.38 94 GLU A N 1
ATOM 705 C CA . GLU A 1 94 ? 16.135 1.788 -16.150 1.00 95.38 94 GLU A CA 1
ATOM 706 C C . GLU A 1 94 ? 16.511 0.534 -16.946 1.00 95.38 94 GLU A C 1
ATOM 708 O O . GLU A 1 94 ? 17.414 0.578 -17.780 1.00 95.38 94 GLU A O 1
ATOM 713 N N . ARG A 1 95 ? 15.784 -0.572 -16.754 1.00 93.69 95 ARG A N 1
ATOM 714 C CA . ARG A 1 95 ? 15.986 -1.806 -17.518 1.00 93.69 95 ARG A CA 1
ATOM 715 C C . ARG A 1 95 ? 15.781 -1.581 -19.015 1.00 93.69 95 ARG A C 1
ATOM 717 O O . ARG A 1 95 ? 16.585 -2.060 -19.808 1.00 93.69 95 ARG A O 1
ATOM 724 N N . GLU A 1 96 ? 14.732 -0.867 -19.408 1.00 91.88 96 GLU A N 1
ATOM 725 C CA . GLU A 1 96 ? 14.467 -0.535 -20.812 1.00 91.88 96 GLU A CA 1
ATOM 726 C C . GLU A 1 96 ? 15.560 0.356 -21.409 1.00 91.88 96 GLU A C 1
ATOM 728 O O . GLU A 1 96 ? 15.989 0.130 -22.542 1.00 91.88 96 GLU A O 1
ATOM 733 N N . ALA A 1 97 ? 16.051 1.334 -20.644 1.00 92.81 97 ALA A N 1
ATOM 734 C CA . ALA A 1 97 ? 17.161 2.185 -21.055 1.00 92.81 97 ALA A CA 1
ATOM 735 C C . ALA A 1 97 ? 18.459 1.381 -21.227 1.00 92.81 97 ALA A C 1
ATOM 737 O O . ALA A 1 97 ? 19.164 1.555 -22.221 1.00 92.81 97 ALA A O 1
ATOM 738 N N . GLN A 1 98 ? 18.753 0.462 -20.304 1.00 93.25 98 GLN A N 1
ATOM 739 C CA . GLN A 1 98 ? 19.900 -0.441 -20.403 1.00 93.25 98 GLN A CA 1
ATOM 740 C C . GLN A 1 98 ? 19.774 -1.399 -21.593 1.00 93.25 98 GLN A C 1
ATOM 742 O O . GLN A 1 98 ? 20.761 -1.647 -22.278 1.00 93.25 98 GLN A O 1
ATOM 747 N N . GLU A 1 99 ? 18.576 -1.916 -21.875 1.00 92.62 99 GLU A N 1
ATOM 748 C CA . GLU A 1 99 ? 18.332 -2.798 -23.020 1.00 92.62 99 GLU A CA 1
ATOM 749 C C . GLU A 1 99 ? 18.532 -2.060 -24.354 1.00 92.62 99 GLU A C 1
ATOM 751 O O . GLU A 1 99 ? 19.129 -2.609 -25.280 1.00 92.62 99 GLU A O 1
ATOM 756 N N . LEU A 1 100 ? 18.102 -0.796 -24.439 1.00 92.00 100 LEU A N 1
ATOM 757 C CA . LEU A 1 100 ? 18.363 0.065 -25.596 1.00 92.00 100 LEU A CA 1
ATOM 758 C C . LEU A 1 100 ? 19.853 0.379 -25.759 1.00 92.00 100 LEU A C 1
ATOM 760 O O . LEU A 1 100 ? 20.362 0.288 -26.873 1.00 92.00 100 LEU A O 1
ATOM 764 N N . ALA A 1 101 ? 20.547 0.711 -24.668 1.00 93.25 101 ALA A N 1
ATOM 765 C CA . ALA A 1 101 ? 21.983 0.982 -24.689 1.00 93.25 101 ALA A CA 1
ATOM 766 C C . ALA A 1 101 ? 22.800 -0.269 -25.062 1.00 93.25 101 ALA A C 1
ATOM 768 O O . ALA A 1 101 ? 23.766 -0.182 -25.809 1.00 93.25 101 ALA A O 1
ATOM 769 N N . ALA A 1 102 ? 22.396 -1.454 -24.599 1.00 92.62 102 ALA A N 1
ATOM 770 C CA . ALA A 1 102 ? 23.057 -2.713 -24.945 1.00 92.62 102 ALA A CA 1
ATOM 771 C C . ALA A 1 102 ? 22.834 -3.130 -26.409 1.00 92.62 102 ALA A C 1
ATOM 773 O O . ALA A 1 102 ? 23.666 -3.831 -26.981 1.00 92.62 102 ALA A O 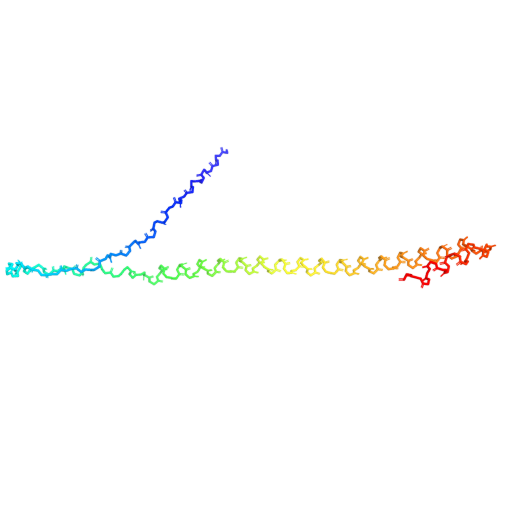1
ATOM 774 N N . ALA A 1 103 ? 21.719 -2.711 -27.012 1.00 93.06 103 ALA A N 1
ATOM 775 C CA . ALA A 1 103 ? 21.440 -2.905 -28.432 1.00 93.06 103 ALA A CA 1
ATOM 776 C C . ALA A 1 103 ? 22.063 -1.810 -29.321 1.00 93.06 103 ALA A C 1
ATOM 778 O O . ALA A 1 103 ? 21.962 -1.874 -30.549 1.00 93.06 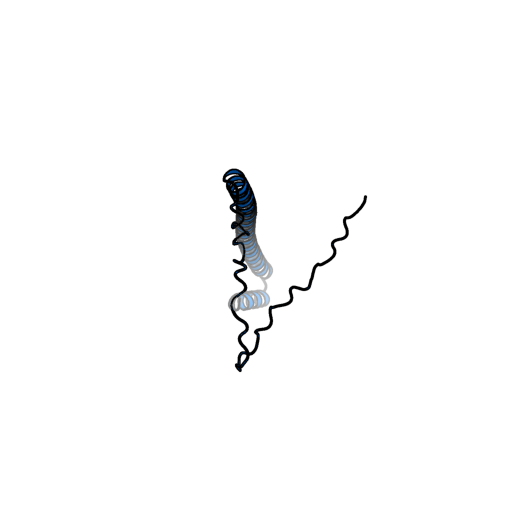103 ALA A O 1
ATOM 779 N N . GLU A 1 104 ? 22.693 -0.792 -28.729 1.00 86.94 104 GLU A N 1
ATOM 780 C CA . GLU A 1 104 ? 23.343 0.280 -29.471 1.00 86.94 104 GLU A CA 1
ATOM 781 C C . GLU A 1 104 ? 24.542 -0.279 -30.252 1.00 86.94 104 GLU A C 1
ATOM 783 O O . GLU A 1 104 ? 25.505 -0.792 -29.686 1.00 86.94 104 GLU A O 1
ATOM 788 N N . GLY A 1 105 ? 24.462 -0.211 -31.583 1.00 88.38 105 GLY A N 1
ATOM 789 C CA . GLY A 1 105 ? 25.473 -0.763 -32.491 1.00 88.38 105 GLY A CA 1
ATOM 790 C C . GLY A 1 105 ? 25.068 -2.061 -33.195 1.00 88.38 105 GLY A C 1
ATOM 791 O O . GLY A 1 105 ? 25.722 -2.426 -34.170 1.00 88.38 105 GLY A O 1
A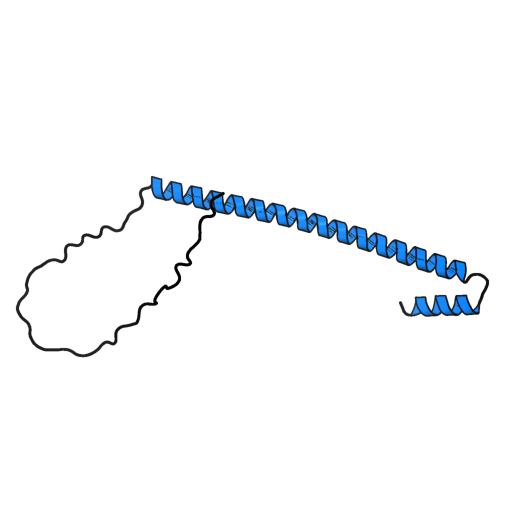TOM 792 N N . ASP A 1 106 ? 23.966 -2.700 -32.790 1.00 94.62 106 ASP A N 1
ATOM 793 C CA . ASP A 1 106 ? 23.362 -3.828 -33.508 1.00 94.62 106 ASP A CA 1
ATOM 794 C C . ASP A 1 106 ? 21.931 -3.461 -33.964 1.00 94.62 106 ASP A C 1
ATOM 796 O O . ASP A 1 106 ? 21.003 -3.400 -33.149 1.00 94.62 106 ASP A O 1
ATOM 800 N N . PRO A 1 107 ? 21.720 -3.185 -35.265 1.00 91.88 107 PRO A N 1
ATOM 801 C CA . PRO A 1 107 ? 20.427 -2.739 -35.776 1.00 91.88 107 PRO A CA 1
ATOM 802 C C . PRO A 1 107 ? 19.325 -3.803 -35.661 1.00 91.88 107 PRO A C 1
ATOM 804 O O . PRO A 1 107 ? 18.159 -3.434 -35.495 1.00 91.88 107 PRO A O 1
ATOM 807 N N . ASP A 1 108 ? 19.669 -5.093 -35.703 1.00 93.75 108 ASP A N 1
ATOM 808 C CA . ASP A 1 108 ? 18.698 -6.182 -35.583 1.00 93.75 108 ASP A CA 1
ATOM 809 C C . ASP A 1 108 ? 18.242 -6.338 -34.130 1.00 93.75 108 ASP A C 1
ATOM 811 O O . ASP A 1 108 ? 17.041 -6.472 -33.862 1.00 93.75 108 ASP A O 1
ATOM 815 N N . LEU A 1 109 ? 19.172 -6.249 -33.173 1.00 91.69 109 LEU A N 1
ATOM 816 C CA . LEU A 1 109 ? 18.827 -6.209 -31.751 1.00 91.69 109 LEU A CA 1
ATOM 817 C C . LEU A 1 109 ? 18.016 -4.956 -31.416 1.00 91.69 109 LEU A C 1
ATOM 819 O O . LEU A 1 109 ? 16.984 -5.060 -30.753 1.00 91.69 109 LEU A O 1
ATOM 823 N N . LEU A 1 110 ? 18.396 -3.788 -31.934 1.00 93.38 110 LEU A N 1
ATOM 824 C CA . LEU A 1 110 ? 17.673 -2.540 -31.691 1.00 93.38 110 LEU A CA 1
ATOM 825 C C . LEU A 1 110 ? 16.233 -2.596 -32.224 1.00 93.38 110 LEU A C 1
ATOM 827 O O . LEU A 1 110 ? 15.300 -2.134 -31.559 1.00 93.38 110 LEU A O 1
ATOM 831 N N . ALA A 1 111 ? 16.028 -3.191 -33.402 1.00 92.94 111 ALA A N 1
ATOM 832 C CA . ALA A 1 111 ? 14.699 -3.418 -33.959 1.00 92.94 111 ALA A CA 1
ATOM 833 C C . ALA A 1 111 ? 13.863 -4.362 -33.079 1.00 92.94 111 ALA A C 1
ATOM 835 O O . ALA A 1 111 ? 12.674 -4.110 -32.864 1.00 92.94 111 ALA A O 1
ATOM 836 N N . GLN A 1 112 ? 14.472 -5.416 -32.525 1.00 92.44 112 GLN A N 1
ATOM 837 C CA . GLN A 1 112 ? 13.795 -6.331 -31.602 1.00 92.44 112 GLN A CA 1
ATOM 838 C C . GLN A 1 112 ? 13.401 -5.652 -30.285 1.00 92.44 112 GLN A C 1
ATOM 840 O O . GLN A 1 112 ? 12.259 -5.812 -29.849 1.00 92.44 112 GLN A O 1
ATOM 845 N N . VAL A 1 113 ? 14.297 -4.869 -29.678 1.00 92.81 113 VAL A N 1
ATOM 846 C CA . VAL A 1 113 ? 14.023 -4.121 -28.437 1.00 92.81 113 VAL A CA 1
ATOM 847 C C . VAL A 1 113 ? 12.875 -3.132 -28.649 1.00 92.81 113 VAL A C 1
ATOM 849 O O . VAL A 1 113 ? 11.891 -3.158 -27.910 1.00 92.81 113 VAL A O 1
ATOM 852 N N . ARG A 1 114 ? 12.924 -2.334 -29.724 1.00 90.88 114 ARG A N 1
ATOM 853 C CA . ARG A 1 114 ? 11.852 -1.382 -30.067 1.00 90.88 114 ARG A CA 1
ATOM 854 C C . ARG A 1 114 ? 10.518 -2.070 -30.341 1.00 90.88 114 ARG A C 1
ATOM 856 O O . ARG A 1 114 ? 9.473 -1.565 -29.944 1.00 90.88 114 ARG A O 1
ATOM 863 N N . LYS A 1 115 ? 10.536 -3.236 -30.992 1.00 93.00 115 LYS A N 1
ATOM 864 C CA . LYS A 1 115 ? 9.322 -4.025 -31.228 1.00 93.00 115 LYS A CA 1
ATOM 865 C C . LYS A 1 115 ? 8.709 -4.527 -29.919 1.00 93.00 115 LYS A C 1
ATOM 867 O O . LYS A 1 115 ? 7.489 -4.515 -29.802 1.00 93.00 115 LYS A O 1
ATOM 872 N N . ARG A 1 116 ? 9.525 -4.954 -28.947 1.00 89.88 116 ARG A N 1
ATOM 873 C CA . ARG A 1 116 ? 9.043 -5.348 -27.610 1.00 89.88 116 ARG A CA 1
ATOM 874 C C . ARG A 1 116 ? 8.417 -4.167 -26.866 1.00 89.88 116 ARG A C 1
ATOM 876 O O . ARG A 1 116 ? 7.339 -4.330 -26.308 1.00 89.88 116 ARG A O 1
ATOM 883 N N . GLN A 1 117 ? 9.040 -2.991 -26.929 1.00 86.88 117 GLN A N 1
ATOM 884 C CA . GLN A 1 117 ? 8.520 -1.767 -26.305 1.00 86.88 117 GLN A CA 1
ATOM 885 C C . GLN A 1 117 ? 7.211 -1.272 -26.936 1.00 86.88 117 GLN A C 1
ATOM 887 O O . GLN A 1 117 ? 6.395 -0.677 -26.251 1.00 86.88 117 GLN A O 1
ATOM 892 N N . ALA A 1 118 ? 6.971 -1.536 -28.223 1.00 86.94 118 ALA A N 1
ATOM 893 C CA . ALA A 1 118 ? 5.740 -1.120 -28.900 1.00 86.94 118 ALA A CA 1
ATOM 894 C C . ALA A 1 118 ? 4.490 -1.950 -28.531 1.00 86.94 118 ALA A C 1
ATOM 896 O O . ALA A 1 118 ? 3.392 -1.613 -28.971 1.00 86.94 118 ALA A O 1
ATOM 897 N N . ILE A 1 119 ? 4.655 -3.061 -27.803 1.00 82.31 119 ILE A N 1
ATOM 898 C CA . ILE A 1 119 ? 3.575 -4.004 -27.448 1.00 82.31 119 ILE A CA 1
ATOM 899 C C . ILE A 1 119 ? 3.324 -4.028 -25.923 1.00 82.31 119 ILE A C 1
ATOM 901 O O . ILE A 1 119 ? 2.324 -4.596 -25.486 1.00 82.31 119 ILE A O 1
ATOM 905 N N . ALA A 1 120 ? 4.222 -3.433 -25.130 1.00 65.69 120 ALA A N 1
ATOM 906 C CA . ALA A 1 120 ? 4.102 -3.280 -23.678 1.00 65.69 120 ALA A CA 1
ATOM 907 C C . ALA A 1 120 ? 3.224 -2.072 -23.315 1.00 65.69 120 ALA A C 1
ATOM 909 O O . ALA A 1 120 ? 2.493 -2.181 -22.305 1.00 65.69 120 ALA A O 1
#

Organism: NCBI:txid412755

Sequence (120 aa):
MVEPKVEPQGDVKEPQKPPEGDKPPVTPEPSKTEPEPSAKPETFTREQMNQYLQASQGKKDKEIAGLTKQVAEIAGLQEGLKTANAALGAIQQEREAQELAAAEGDPDLLAQVRKRQAIA